Protein AF-A0A955F356-F1 (afdb_monomer_lite)

pLDDT: mean 92.43, std 7.72, range [59.69, 98.44]

Secondary structure (DSSP, 8-state):
-EEEEEEEETTEEEEEEEETTEEEEEEEHHHHHHHHHHHHHHHHHHHHHHHHHTT-

Structure (mmCIF, N/CA/C/O backbone):
data_AF-A0A955F356-F1
#
_entry.id   AF-A0A955F356-F1
#
loop_
_atom_site.group_PDB
_atom_site.id
_atom_site.type_symbol
_atom_site.label_atom_id
_atom_site.label_alt_id
_atom_site.label_comp_id
_atom_site.label_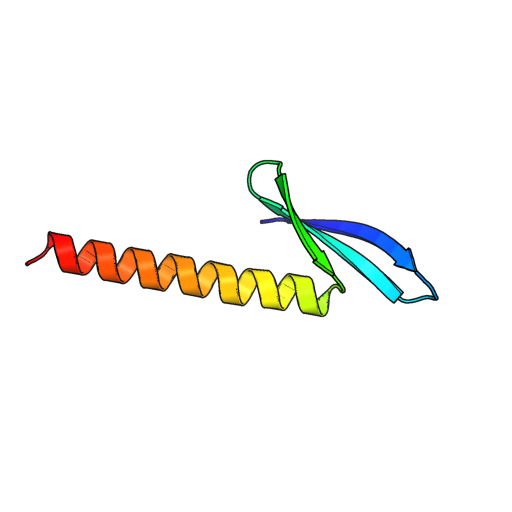asym_id
_atom_site.label_entity_id
_atom_site.label_seq_id
_atom_site.pdbx_PDB_ins_code
_atom_site.Cartn_x
_atom_site.Cartn_y
_atom_site.Cartn_z
_atom_site.occupancy
_atom_site.B_iso_or_equiv
_atom_site.auth_seq_id
_atom_site.auth_comp_id
_atom_site.auth_asym_id
_atom_site.auth_atom_id
_atom_site.pdbx_PDB_model_num
ATOM 1 N N . MET A 1 1 ? 0.178 8.687 0.644 1.00 91.75 1 MET A N 1
ATOM 2 C CA . MET A 1 1 ? 1.288 7.769 0.306 1.00 91.75 1 MET A CA 1
ATOM 3 C C . MET A 1 1 ? 1.453 7.705 -1.208 1.00 91.75 1 MET A C 1
ATOM 5 O O . MET A 1 1 ? 0.447 7.600 -1.903 1.00 91.75 1 MET A O 1
ATOM 9 N N . ILE A 1 2 ? 2.682 7.773 -1.722 1.00 95.50 2 ILE A N 1
ATOM 10 C CA . ILE A 1 2 ? 2.998 7.609 -3.154 1.00 95.50 2 ILE A CA 1
ATOM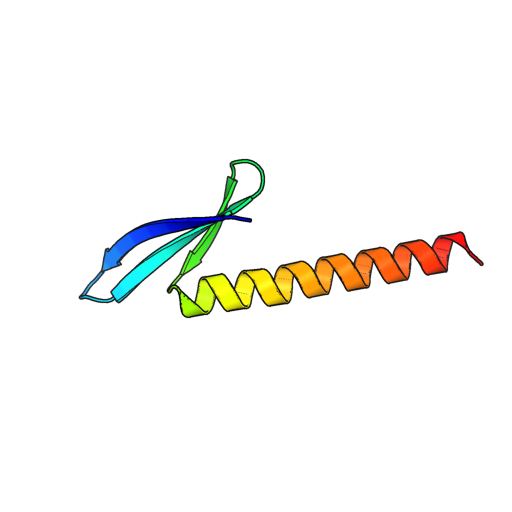 11 C C . ILE A 1 2 ? 3.861 6.361 -3.357 1.00 95.50 2 ILE A C 1
ATOM 13 O O . ILE A 1 2 ? 4.664 6.030 -2.490 1.00 95.50 2 ILE A O 1
ATOM 17 N N . ILE A 1 3 ? 3.714 5.676 -4.494 1.00 96.94 3 ILE A N 1
ATOM 18 C CA . ILE A 1 3 ? 4.591 4.560 -4.872 1.00 96.94 3 ILE A CA 1
ATOM 19 C C . ILE A 1 3 ? 5.572 5.056 -5.934 1.00 96.94 3 ILE A C 1
ATOM 21 O O . ILE A 1 3 ? 5.154 5.477 -7.011 1.00 96.94 3 ILE A O 1
ATOM 25 N N . LYS A 1 4 ? 6.872 4.981 -5.650 1.00 97.50 4 LYS A N 1
ATOM 26 C CA . LYS A 1 4 ? 7.950 5.407 -6.549 1.00 97.50 4 LYS A CA 1
ATOM 27 C C . LYS A 1 4 ? 8.771 4.200 -6.988 1.00 97.50 4 LYS A C 1
ATOM 29 O O . LYS A 1 4 ? 9.144 3.370 -6.166 1.00 97.50 4 LYS A O 1
ATOM 34 N N . TYR A 1 5 ? 9.072 4.088 -8.280 1.00 97.25 5 TYR A N 1
ATOM 35 C CA . TYR A 1 5 ? 10.016 3.073 -8.754 1.00 97.25 5 TYR A CA 1
ATOM 36 C C . TYR A 1 5 ? 11.405 3.302 -8.143 1.00 97.25 5 TYR A C 1
ATOM 38 O O . TYR A 1 5 ? 11.882 4.436 -8.109 1.00 97.25 5 TYR A O 1
ATOM 46 N N . SER A 1 6 ? 12.047 2.224 -7.687 1.00 96.31 6 SER A N 1
ATOM 47 C CA . SER A 1 6 ? 13.366 2.284 -7.054 1.00 96.31 6 SER A CA 1
ATOM 48 C C . SER A 1 6 ? 14.428 1.585 -7.898 1.00 96.31 6 SER A C 1
ATOM 50 O O . SER A 1 6 ? 15.328 2.230 -8.431 1.00 96.31 6 SER A O 1
ATOM 52 N N . ARG A 1 7 ? 14.328 0.261 -8.048 1.00 96.94 7 ARG A N 1
ATOM 53 C CA . ARG A 1 7 ? 15.340 -0.556 -8.733 1.00 96.94 7 ARG A CA 1
ATOM 54 C C . ARG A 1 7 ? 14.766 -1.877 -9.215 1.00 96.94 7 ARG A C 1
ATOM 56 O O . ARG A 1 7 ? 13.697 -2.293 -8.777 1.00 96.94 7 ARG A O 1
ATOM 63 N N . ALA A 1 8 ? 15.515 -2.572 -10.064 1.00 97.88 8 ALA A N 1
ATOM 64 C CA . ALA A 1 8 ? 15.252 -3.960 -10.411 1.00 97.88 8 ALA A CA 1
ATOM 65 C C . ALA A 1 8 ? 16.423 -4.845 -9.968 1.00 97.88 8 ALA A C 1
ATOM 67 O O . ALA A 1 8 ? 17.578 -4.514 -10.225 1.00 97.88 8 ALA A O 1
ATOM 68 N N . ILE A 1 9 ? 16.131 -5.966 -9.306 1.00 95.25 9 ILE A N 1
ATOM 69 C CA . ILE A 1 9 ? 17.129 -6.949 -8.862 1.00 95.25 9 ILE A CA 1
ATOM 70 C C . ILE A 1 9 ? 16.732 -8.299 -9.449 1.00 95.25 9 ILE A C 1
ATOM 72 O O . ILE A 1 9 ? 15.630 -8.779 -9.194 1.00 95.25 9 ILE A O 1
ATOM 76 N N . ARG A 1 10 ? 17.615 -8.904 -10.257 1.00 95.31 10 ARG A N 1
ATOM 77 C CA . ARG A 1 10 ? 17.369 -10.200 -10.925 1.00 95.31 10 ARG A CA 1
ATOM 78 C C . ARG A 1 10 ? 16.027 -10.246 -11.683 1.00 95.31 10 ARG A C 1
ATOM 80 O O . ARG A 1 10 ? 15.295 -11.224 -11.609 1.00 95.31 10 ARG A O 1
ATOM 87 N N . GLY A 1 11 ? 15.679 -9.157 -12.372 1.00 95.44 11 GLY A N 1
ATOM 88 C CA . GLY A 1 11 ? 14.428 -9.034 -13.136 1.00 95.44 11 GLY A CA 1
ATOM 89 C C . GLY A 1 11 ? 13.183 -8.680 -12.310 1.00 95.44 11 GLY A C 1
ATOM 90 O O . GLY A 1 11 ? 12.155 -8.327 -12.884 1.00 95.44 11 GLY A O 1
ATOM 91 N N . ILE A 1 12 ? 13.267 -8.688 -10.978 1.00 96.75 12 ILE A N 1
ATOM 92 C CA . ILE A 1 12 ? 12.166 -8.295 -10.093 1.00 96.75 12 ILE A CA 1
ATOM 93 C C . ILE A 1 12 ? 12.227 -6.786 -9.856 1.00 96.75 12 ILE A C 1
ATOM 95 O O . ILE A 1 12 ? 13.259 -6.263 -9.436 1.00 96.75 12 ILE A O 1
ATOM 99 N N . ARG A 1 13 ? 11.121 -6.080 -10.118 1.00 98.00 13 ARG A N 1
ATOM 100 C CA . ARG A 1 13 ? 11.005 -4.627 -9.913 1.00 98.00 13 ARG A CA 1
ATOM 101 C C . ARG A 1 13 ? 10.579 -4.306 -8.482 1.00 98.00 13 ARG A C 1
ATOM 103 O O . ARG A 1 13 ? 9.548 -4.795 -8.020 1.00 98.00 13 ARG A O 1
ATOM 110 N N . PHE A 1 14 ? 11.332 -3.420 -7.847 1.00 98.19 14 PHE A N 1
ATOM 111 C CA . PHE A 1 14 ? 11.090 -2.895 -6.513 1.00 98.19 14 PHE A CA 1
ATOM 112 C C . PHE A 1 14 ? 10.683 -1.422 -6.565 1.00 98.19 14 PHE A C 1
ATOM 114 O O . PHE A 1 14 ? 11.159 -0.636 -7.392 1.00 98.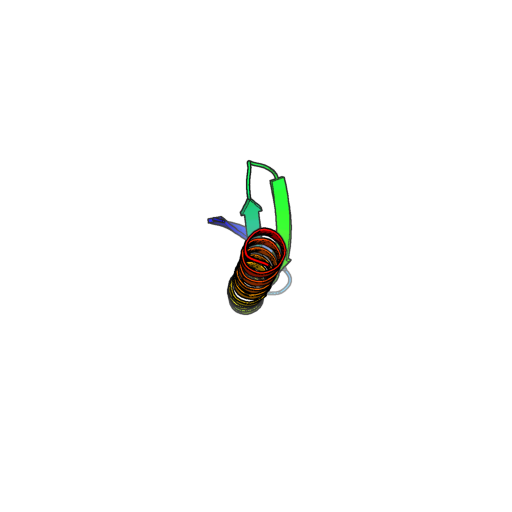19 14 PHE A O 1
ATOM 121 N N . TYR A 1 15 ? 9.810 -1.062 -5.638 1.00 98.44 15 TYR A N 1
ATOM 122 C CA . TYR A 1 15 ? 9.202 0.244 -5.479 1.00 98.44 15 TYR A CA 1
ATOM 123 C C . TYR A 1 15 ? 9.277 0.651 -4.006 1.00 98.44 15 TYR A C 1
ATOM 125 O O . TYR A 1 15 ? 9.324 -0.204 -3.124 1.00 98.44 15 TYR A O 1
ATOM 133 N N . GLN A 1 16 ? 9.292 1.954 -3.761 1.00 98.00 16 GLN A N 1
ATOM 134 C CA . GLN A 1 16 ? 9.265 2.575 -2.440 1.00 98.00 16 GLN A CA 1
ATOM 135 C C . GLN A 1 16 ? 7.894 3.195 -2.201 1.00 98.00 16 GLN A C 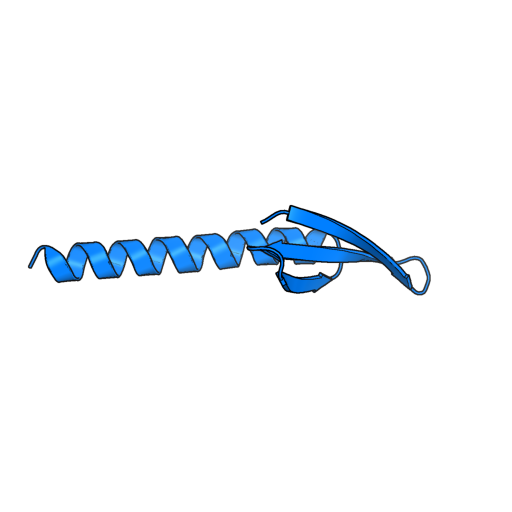1
ATOM 137 O O . GLN A 1 16 ? 7.301 3.762 -3.122 1.00 98.00 16 GLN A O 1
ATOM 142 N N . VAL A 1 17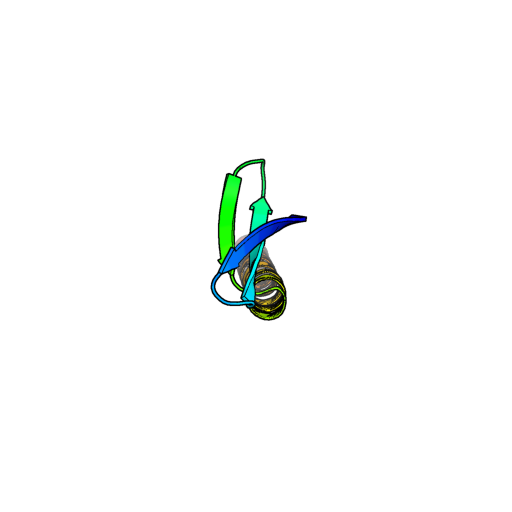 ? 7.401 3.104 -0.973 1.00 98.06 17 VAL A N 1
ATOM 143 C CA . VAL A 1 17 ? 6.218 3.808 -0.493 1.00 98.06 17 VAL A CA 1
ATOM 144 C C . VAL A 1 17 ? 6.705 5.014 0.291 1.00 98.06 17 VAL A C 1
ATOM 146 O O . VAL A 1 17 ? 7.399 4.859 1.289 1.00 98.06 17 VAL A O 1
ATOM 149 N N . ILE A 1 18 ? 6.340 6.205 -0.173 1.00 97.25 18 ILE A N 1
ATOM 150 C CA . ILE A 1 18 ? 6.757 7.468 0.437 1.00 97.25 18 ILE A CA 1
ATOM 151 C C . ILE A 1 18 ? 5.548 8.1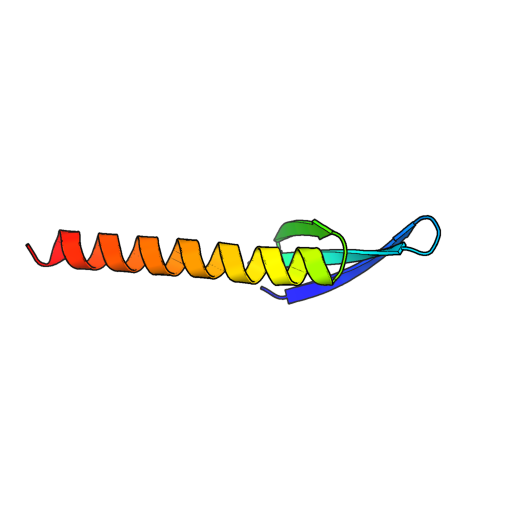38 1.089 1.00 97.25 18 ILE A C 1
ATOM 153 O O . ILE A 1 18 ? 4.479 8.271 0.473 1.00 97.25 18 ILE A O 1
ATOM 157 N N . GLU A 1 19 ? 5.722 8.582 2.327 1.00 95.00 19 GLU A N 1
ATOM 158 C CA . GLU A 1 19 ? 4.735 9.320 3.113 1.00 95.00 19 GLU A CA 1
ATOM 159 C C . GLU A 1 19 ? 5.419 10.478 3.835 1.00 95.00 19 GLU A C 1
ATOM 161 O O . GLU A 1 19 ? 6.479 10.303 4.414 1.00 95.00 19 GLU A O 1
ATOM 166 N N . GLY A 1 20 ? 4.865 11.690 3.741 1.00 92.44 20 GLY A N 1
ATOM 167 C CA . GLY A 1 20 ? 5.460 12.869 4.389 1.00 92.44 20 GLY A CA 1
ATOM 168 C C . GLY A 1 20 ? 6.843 13.294 3.868 1.00 92.44 20 GLY A C 1
ATOM 169 O O . GLY A 1 20 ? 7.397 14.257 4.379 1.00 92.44 20 GLY A O 1
ATOM 170 N N . GLY A 1 21 ? 7.379 12.626 2.842 1.00 93.00 21 GLY A N 1
ATOM 171 C CA . GLY A 1 21 ? 8.750 12.818 2.357 1.00 93.00 21 GLY A CA 1
ATOM 172 C C . GLY A 1 21 ? 9.699 11.679 2.742 1.00 93.00 21 GLY A C 1
ATOM 173 O O . GLY A 1 21 ? 10.756 11.559 2.127 1.00 93.00 21 GLY A O 1
ATOM 174 N N . ASP A 1 22 ? 9.288 10.801 3.658 1.00 93.88 22 ASP A N 1
ATOM 175 C CA . ASP A 1 22 ? 10.081 9.672 4.138 1.00 93.88 22 ASP A CA 1
ATOM 176 C C . ASP A 1 22 ? 9.747 8.375 3.393 1.00 93.88 22 ASP A C 1
ATOM 178 O O . ASP A 1 22 ? 8.594 8.117 3.035 1.00 93.88 22 ASP A O 1
ATOM 182 N N . ASP A 1 23 ? 10.764 7.537 3.168 1.00 94.25 23 ASP A N 1
ATOM 183 C CA . ASP A 1 23 ? 10.582 6.163 2.693 1.00 94.25 23 ASP A CA 1
ATOM 184 C C . ASP A 1 23 ? 10.219 5.265 3.873 1.00 94.25 23 ASP A C 1
ATOM 186 O O . ASP A 1 23 ? 11.022 5.042 4.781 1.00 94.25 23 ASP A O 1
ATOM 190 N N . ILE A 1 24 ? 8.996 4.751 3.850 1.00 95.88 24 ILE A N 1
ATOM 191 C CA . ILE A 1 24 ? 8.441 3.956 4.945 1.00 95.88 24 ILE A CA 1
ATOM 192 C C . ILE A 1 24 ? 8.356 2.466 4.606 1.00 95.88 24 ILE A C 1
ATOM 194 O O . ILE A 1 24 ? 8.128 1.653 5.502 1.00 95.88 24 ILE A O 1
ATOM 198 N N . PHE A 1 25 ? 8.516 2.087 3.332 1.00 97.12 25 PHE A N 1
ATOM 199 C CA . PHE A 1 25 ? 8.470 0.687 2.904 1.00 97.12 25 PHE A CA 1
ATOM 200 C C . PHE A 1 25 ? 9.014 0.491 1.483 1.00 97.12 25 PHE A C 1
ATOM 202 O O . PHE A 1 25 ? 8.603 1.185 0.558 1.00 97.12 25 PHE A O 1
ATOM 209 N N . MET A 1 26 ? 9.818 -0.554 1.262 1.00 97.25 26 MET A N 1
ATOM 210 C CA . MET A 1 26 ? 10.278 -0.969 -0.069 1.00 97.25 26 MET A CA 1
ATOM 211 C C . MET A 1 26 ? 9.894 -2.424 -0.352 1.00 97.25 26 MET A C 1
ATOM 213 O O . MET A 1 26 ? 10.149 -3.308 0.461 1.00 97.25 26 MET A O 1
ATOM 217 N N . GLY A 1 27 ? 9.339 -2.690 -1.534 1.00 97.56 27 GLY A N 1
ATOM 218 C CA . GLY A 1 27 ? 8.949 -4.037 -1.951 1.00 97.56 27 GLY A CA 1
ATOM 219 C C . GLY A 1 27 ? 8.556 -4.109 -3.422 1.00 97.56 27 GLY A C 1
ATOM 220 O O . GLY A 1 27 ? 8.741 -3.166 -4.190 1.00 97.56 27 GLY A O 1
ATOM 221 N N . THR A 1 28 ? 8.005 -5.237 -3.846 1.00 97.94 28 THR A N 1
ATOM 222 C CA . THR A 1 28 ? 7.342 -5.352 -5.149 1.00 97.94 28 THR A CA 1
ATOM 223 C C . THR A 1 28 ? 6.097 -4.464 -5.204 1.00 97.94 28 THR A C 1
ATOM 225 O O . THR A 1 28 ? 5.524 -4.094 -4.180 1.00 97.94 28 THR A O 1
ATOM 228 N N . LEU A 1 29 ? 5.606 -4.161 -6.411 1.00 97.38 29 LEU A N 1
ATOM 229 C CA . LEU A 1 29 ? 4.404 -3.331 -6.572 1.00 97.38 29 LEU A CA 1
ATOM 230 C C . LEU A 1 29 ? 3.197 -3.888 -5.798 1.00 97.38 29 LEU A C 1
ATOM 232 O O . LEU A 1 29 ? 2.420 -3.128 -5.221 1.00 97.38 29 LEU A O 1
ATOM 236 N N . GLY A 1 30 ? 3.041 -5.215 -5.784 1.00 97.75 30 GLY A N 1
ATOM 237 C CA . GLY A 1 30 ? 1.976 -5.884 -5.040 1.00 97.75 30 GLY A CA 1
ATOM 238 C C . GLY A 1 30 ? 2.130 -5.724 -3.527 1.00 97.75 30 GLY A C 1
ATOM 239 O O . GLY A 1 30 ? 1.148 -5.445 -2.844 1.00 97.75 30 GLY A O 1
ATOM 240 N N . GLU A 1 31 ? 3.351 -5.848 -3.005 1.00 98.00 31 GLU A N 1
ATOM 241 C CA . GLU A 1 31 ? 3.646 -5.634 -1.583 1.00 98.00 31 GLU A CA 1
ATOM 242 C C . GLU A 1 31 ? 3.407 -4.187 -1.166 1.00 98.00 31 GLU A C 1
ATOM 244 O O . GLU A 1 31 ? 2.743 -3.963 -0.160 1.00 98.00 31 GLU A O 1
ATOM 249 N N . CYS A 1 32 ? 3.844 -3.211 -1.966 1.00 98.00 32 CYS A N 1
ATOM 250 C CA . CYS A 1 32 ? 3.597 -1.795 -1.695 1.00 98.00 32 CYS A CA 1
ATOM 251 C C . CYS A 1 32 ? 2.095 -1.483 -1.627 1.00 98.00 32 CYS A C 1
ATOM 253 O O . CYS A 1 32 ? 1.646 -0.795 -0.713 1.00 98.00 32 CYS A O 1
ATOM 255 N N . LYS A 1 33 ? 1.292 -2.023 -2.557 1.00 97.38 33 LYS A N 1
ATOM 256 C CA . LYS A 1 33 ? -0.171 -1.856 -2.528 1.00 97.38 33 LYS A CA 1
ATOM 257 C C . LYS A 1 33 ? -0.788 -2.477 -1.274 1.00 97.38 33 LYS A C 1
ATOM 259 O O . LYS A 1 33 ? -1.580 -1.819 -0.608 1.00 97.38 33 LYS A O 1
ATOM 264 N N . ARG A 1 34 ? -0.397 -3.711 -0.926 1.00 97.88 34 ARG A N 1
ATOM 265 C CA . ARG A 1 34 ? -0.874 -4.383 0.297 1.00 97.88 34 ARG A CA 1
ATOM 266 C C . ARG A 1 34 ? -0.498 -3.609 1.556 1.00 97.88 34 ARG A C 1
ATOM 268 O O . ARG A 1 34 ? -1.339 -3.452 2.436 1.00 97.88 34 ARG A O 1
ATOM 275 N N . PHE A 1 35 ? 0.733 -3.107 1.623 1.00 97.25 35 PHE A N 1
ATOM 276 C CA . PHE A 1 35 ? 1.206 -2.282 2.727 1.00 97.25 35 PHE A CA 1
ATOM 277 C C . PHE A 1 35 ? 0.323 -1.044 2.910 1.00 97.25 35 PHE A C 1
ATOM 279 O O . PHE A 1 35 ? -0.187 -0.837 4.005 1.00 97.25 35 PHE A O 1
ATOM 286 N N . ILE A 1 36 ? 0.060 -0.286 1.838 1.00 96.00 36 ILE A N 1
ATOM 287 C CA . ILE A 1 36 ? -0.811 0.902 1.880 1.00 96.00 36 ILE A CA 1
ATOM 288 C C . ILE A 1 36 ? -2.217 0.542 2.375 1.00 96.00 36 ILE A C 1
ATOM 290 O O . ILE A 1 36 ? -2.759 1.231 3.236 1.00 96.00 36 ILE A O 1
ATOM 294 N N . THR A 1 37 ? -2.810 -0.547 1.874 1.00 96.12 37 THR A N 1
ATOM 295 C CA . THR A 1 37 ? -4.140 -0.991 2.316 1.00 96.12 37 THR A CA 1
ATOM 296 C C . THR A 1 37 ? -4.171 -1.277 3.817 1.00 96.12 37 THR A C 1
ATOM 298 O O . THR A 1 37 ? -5.025 -0.741 4.520 1.00 96.12 37 THR A O 1
ATOM 301 N N . ILE A 1 38 ? -3.226 -2.077 4.318 1.00 95.62 38 ILE A N 1
ATOM 302 C CA . ILE A 1 38 ? -3.157 -2.450 5.738 1.00 95.62 38 ILE A CA 1
ATOM 303 C C . ILE A 1 38 ? -2.868 -1.221 6.608 1.00 95.62 38 ILE A C 1
ATOM 305 O O . ILE A 1 38 ? -3.454 -1.063 7.677 1.00 95.62 38 ILE A O 1
ATOM 309 N N . HIS A 1 39 ? -1.970 -0.346 6.156 1.00 93.56 39 HIS A N 1
ATOM 310 C CA . HIS A 1 39 ? -1.603 0.876 6.862 1.00 93.56 39 HIS A CA 1
ATOM 311 C C . HIS A 1 39 ? -2.818 1.796 7.039 1.00 93.56 39 HIS A C 1
ATOM 313 O O . HIS A 1 39 ? -3.149 2.176 8.162 1.00 93.56 39 HIS A O 1
ATOM 319 N N . ASN A 1 40 ? -3.553 2.058 5.955 1.00 91.88 40 ASN A N 1
ATOM 320 C CA . ASN A 1 40 ? -4.765 2.874 5.995 1.00 91.88 40 ASN A CA 1
ATOM 321 C C . ASN A 1 40 ? -5.851 2.254 6.882 1.00 91.88 40 ASN A C 1
ATOM 323 O O . ASN A 1 40 ? -6.487 2.969 7.652 1.00 91.88 40 ASN A O 1
ATOM 327 N N . GLN A 1 41 ? -6.044 0.931 6.820 1.00 93.06 41 GLN A N 1
ATOM 328 C CA . GLN A 1 41 ? -6.995 0.231 7.690 1.00 93.06 41 GLN A CA 1
ATOM 329 C C . GLN A 1 41 ? -6.660 0.431 9.172 1.00 93.06 41 GLN A C 1
ATOM 331 O O . GLN A 1 41 ? -7.542 0.770 9.957 1.00 93.06 41 GLN A O 1
ATOM 336 N N . LYS A 1 42 ? -5.385 0.295 9.556 1.00 92.19 42 LYS A N 1
ATOM 337 C CA . LYS A 1 42 ? -4.947 0.517 10.942 1.00 92.19 42 LYS A CA 1
ATOM 338 C C . LYS A 1 42 ? -5.159 1.958 11.401 1.00 92.19 42 LYS A C 1
ATOM 340 O O . LYS A 1 42 ? -5.579 2.165 12.538 1.00 92.19 42 LYS A O 1
ATOM 345 N N . ILE A 1 43 ? -4.884 2.941 10.539 1.00 88.94 43 ILE A N 1
ATOM 346 C CA . ILE A 1 43 ? -5.139 4.355 10.851 1.00 88.94 43 ILE A CA 1
ATOM 347 C C . ILE A 1 43 ? -6.631 4.582 11.102 1.00 88.94 43 ILE A C 1
ATOM 349 O O . ILE A 1 43 ? -6.987 5.173 12.119 1.00 88.94 43 ILE A O 1
ATOM 353 N N . LEU A 1 44 ? -7.500 4.093 10.213 1.00 86.50 44 LEU A N 1
ATOM 354 C CA . LEU A 1 44 ? -8.947 4.264 10.350 1.00 86.50 44 LEU A CA 1
ATOM 355 C C . LEU A 1 44 ? -9.470 3.630 11.642 1.00 86.50 44 LEU A C 1
ATOM 357 O O . LEU A 1 44 ? -10.138 4.317 12.410 1.00 86.50 44 LEU A O 1
ATOM 361 N N . SER A 1 45 ? -9.092 2.384 11.941 1.00 88.94 45 SER A N 1
ATOM 362 C CA . SER A 1 45 ? -9.513 1.722 13.183 1.00 88.94 45 SER A CA 1
ATOM 363 C C . SER A 1 45 ? -9.039 2.464 14.434 1.00 88.94 45 SER A C 1
ATOM 365 O O . SER A 1 45 ? -9.784 2.576 15.405 1.00 88.94 45 SER A O 1
ATOM 367 N N . ARG A 1 46 ? -7.820 3.022 14.421 1.00 86.81 46 ARG A N 1
ATOM 368 C CA . ARG A 1 46 ? -7.322 3.838 15.536 1.00 86.81 46 ARG A CA 1
ATOM 369 C C . ARG A 1 46 ? -8.147 5.116 15.713 1.00 86.81 46 ARG A C 1
ATOM 371 O O . ARG A 1 46 ? -8.519 5.446 16.836 1.00 86.81 46 ARG A O 1
ATOM 378 N N . LEU A 1 47 ? -8.461 5.809 14.619 1.00 85.88 47 LEU A N 1
ATOM 379 C CA . LEU A 1 47 ? -9.279 7.025 14.652 1.00 85.88 47 LEU A CA 1
ATOM 380 C C . LEU A 1 47 ? -10.707 6.747 15.141 1.00 85.88 47 LEU A C 1
ATOM 382 O O . LEU A 1 47 ? -11.279 7.566 15.858 1.00 85.88 47 LEU A O 1
ATOM 386 N N . GLU A 1 48 ? -11.288 5.605 14.775 1.00 87.44 48 GLU A N 1
ATOM 387 C CA . GLU A 1 48 ? -12.605 5.180 15.260 1.00 87.44 48 GLU A CA 1
ATOM 388 C C . GLU A 1 48 ? -12.606 4.940 16.774 1.00 87.44 48 GLU A C 1
ATOM 390 O O . GLU A 1 48 ? -13.495 5.439 17.466 1.00 87.44 48 GLU A O 1
ATOM 395 N N . MET A 1 49 ? -11.587 4.256 17.302 1.00 82.81 49 MET A N 1
ATOM 396 C CA . MET A 1 49 ? -11.439 4.039 18.747 1.00 82.81 49 MET A CA 1
ATOM 397 C C . MET A 1 49 ? -11.272 5.359 19.511 1.00 82.81 49 MET A C 1
ATOM 399 O O . MET A 1 49 ? -11.927 5.572 20.530 1.00 82.81 49 MET A O 1
ATOM 403 N N . GLU A 1 50 ? -10.445 6.280 19.006 1.00 85.25 50 GLU A N 1
ATOM 404 C CA . GLU A 1 50 ? -10.239 7.596 19.628 1.00 85.25 50 GLU A CA 1
ATOM 405 C C . GLU A 1 50 ? -11.516 8.455 19.617 1.00 85.25 50 GLU A C 1
ATOM 407 O O . GLU A 1 50 ? -11.761 9.205 20.562 1.00 85.25 50 GLU A O 1
ATOM 412 N N . ARG A 1 51 ? -12.360 8.339 18.581 1.00 82.94 51 ARG A N 1
ATOM 413 C CA . ARG A 1 51 ? -13.671 9.009 18.532 1.00 82.94 51 ARG A CA 1
ATOM 414 C C . ARG A 1 51 ? -14.641 8.447 19.566 1.00 82.94 51 ARG A C 1
ATOM 416 O O . ARG A 1 51 ? -15.318 9.229 20.224 1.00 82.94 51 ARG A O 1
ATOM 423 N N . GLN A 1 52 ? -14.689 7.125 19.729 1.00 78.50 52 GLN A N 1
ATOM 424 C CA . GLN A 1 52 ? -15.542 6.482 20.734 1.00 78.50 52 GLN A CA 1
ATOM 425 C C . GLN A 1 52 ? -15.110 6.851 22.159 1.00 78.50 52 GLN A C 1
ATOM 427 O O . GLN A 1 52 ? -15.956 7.179 22.982 1.00 78.50 52 GLN A O 1
ATOM 432 N N . ALA A 1 53 ? -13.801 6.899 22.427 1.00 79.06 53 ALA A N 1
ATOM 433 C CA . ALA A 1 53 ? -13.260 7.256 23.739 1.00 79.06 53 ALA A CA 1
ATOM 434 C C . ALA A 1 53 ? -13.521 8.715 24.165 1.00 79.06 53 ALA A C 1
ATOM 436 O O . ALA A 1 53 ? -13.436 9.021 25.346 1.00 79.06 53 ALA A O 1
ATOM 437 N N . ARG A 1 54 ? -13.806 9.627 23.224 1.00 77.00 54 ARG A N 1
ATOM 438 C CA . ARG A 1 54 ? -14.161 11.030 23.524 1.00 77.00 54 ARG A CA 1
ATOM 439 C C . ARG A 1 54 ? -15.667 11.266 23.661 1.00 77.00 54 ARG A C 1
ATOM 441 O O . ARG A 1 54 ? -16.061 12.364 24.038 1.00 77.00 54 ARG A O 1
ATOM 448 N N . ALA A 1 55 ? -16.487 10.293 23.270 1.00 69.44 55 ALA A N 1
ATOM 449 C CA . ALA A 1 55 ? -17.943 10.411 23.232 1.00 69.44 55 ALA A CA 1
ATOM 450 C C . ALA A 1 55 ? -18.650 9.721 24.414 1.00 69.44 55 ALA A C 1
ATOM 452 O O . ALA A 1 55 ? -19.871 9.834 24.516 1.00 69.44 55 ALA A O 1
ATOM 453 N N . GLY A 1 56 ? -17.909 9.009 25.270 1.00 59.69 56 GLY A N 1
ATOM 454 C CA . GLY A 1 56 ? -18.385 8.428 26.532 1.00 59.69 56 GLY A CA 1
ATOM 455 C C . GLY A 1 56 ? -17.724 9.097 27.723 1.00 59.69 56 GLY A C 1
ATOM 456 O O . GLY A 1 56 ? -18.400 9.183 28.769 1.00 59.69 56 GLY A O 1
#

Sequence (56 aa):
MIIKYSRAIRGIRFYQVIEGGDDIFMGTLGECKRFITIHNQKILSRLEMERQARAG

Radius of gyration: 15.22 Å; chains: 1; bounding box: 36×23×40 Å

Foldseek 3Di:
DDWAWDDDDPNATKIFDDDPRDGPDIDGPVVSVVCVVVVVVVVVVVVVVVVVVVVD